Protein AF-A0A949PJ22-F1 (afdb_monomer)

Radius of gyration: 18.46 Å; Cα contacts (8 Å, |Δi|>4): 132; chains: 1; bounding box: 42×56×50 Å

Mean predicted aligned error: 12.87 Å

Structure (mmCIF, N/CA/C/O backbone):
data_AF-A0A949PJ22-F1
#
_entry.id   AF-A0A949PJ22-F1
#
loop_
_atom_site.group_PDB
_atom_site.id
_atom_site.type_symbol
_atom_site.label_atom_id
_atom_site.label_alt_id
_atom_site.label_comp_id
_atom_site.label_asym_id
_atom_site.label_entity_id
_atom_site.label_seq_id
_atom_site.pdbx_PDB_ins_code
_atom_site.Cartn_x
_atom_site.Cartn_y
_atom_site.Cartn_z
_atom_site.occupancy
_atom_site.B_iso_or_equiv
_atom_site.auth_seq_id
_atom_site.auth_comp_id
_atom_site.auth_asym_id
_atom_site.auth_atom_id
_atom_site.pdbx_PDB_model_num
ATOM 1 N N . MET A 1 1 ? -28.028 32.868 -3.491 1.00 47.12 1 MET A N 1
ATOM 2 C CA . MET A 1 1 ? -28.112 31.425 -3.812 1.00 47.12 1 MET A CA 1
ATOM 3 C C . MET A 1 1 ? -26.719 30.778 -3.737 1.00 47.12 1 MET A C 1
ATOM 5 O O . MET A 1 1 ? -26.187 30.404 -4.765 1.00 47.12 1 MET A O 1
ATOM 9 N N . HIS A 1 2 ? -26.124 30.650 -2.538 1.00 42.81 2 HIS A N 1
ATOM 10 C CA . HIS A 1 2 ? -24.855 29.911 -2.297 1.00 42.81 2 HIS A CA 1
ATOM 11 C C . HIS A 1 2 ? -24.839 29.144 -0.954 1.00 42.81 2 HIS A C 1
ATOM 13 O O . HIS A 1 2 ? -23.894 28.428 -0.650 1.00 42.81 2 HIS A O 1
ATOM 19 N N . ILE A 1 3 ? -25.900 29.258 -0.147 1.00 39.06 3 ILE A N 1
ATOM 20 C CA . ILE A 1 3 ? -25.957 28.707 1.220 1.00 39.06 3 ILE A CA 1
ATOM 21 C C . ILE A 1 3 ? -26.360 27.217 1.212 1.00 39.06 3 ILE A C 1
ATOM 23 O O . ILE A 1 3 ? -26.015 26.468 2.119 1.00 39.06 3 ILE A O 1
ATOM 27 N N . LEU A 1 4 ? -27.004 26.746 0.138 1.00 39.84 4 LEU A N 1
ATOM 28 C CA . LEU A 1 4 ? -27.421 25.345 -0.007 1.00 39.84 4 LEU A CA 1
ATOM 29 C C . LEU A 1 4 ? -26.261 24.392 -0.363 1.00 39.84 4 LEU A C 1
ATOM 31 O O . LEU A 1 4 ? -26.348 23.205 -0.068 1.00 39.84 4 LEU A O 1
ATOM 35 N N . LEU A 1 5 ? -25.153 24.901 -0.920 1.00 45.50 5 LEU A N 1
ATOM 36 C CA . LEU A 1 5 ? -23.959 24.103 -1.255 1.00 45.50 5 LEU A CA 1
ATOM 37 C C . LEU A 1 5 ? -22.977 23.953 -0.078 1.00 45.50 5 LEU A C 1
ATOM 39 O O . LEU A 1 5 ? -22.248 22.968 -0.022 1.00 45.50 5 LEU A O 1
ATOM 43 N N . GLY A 1 6 ? -23.003 24.873 0.895 1.00 34.03 6 GLY A N 1
ATOM 44 C CA . GLY A 1 6 ? -22.245 24.739 2.147 1.00 34.03 6 GLY A CA 1
ATOM 45 C C . GLY A 1 6 ? -22.917 23.821 3.175 1.00 34.03 6 GLY A C 1
ATOM 46 O O . GLY A 1 6 ? -22.245 23.172 3.971 1.00 34.03 6 GLY A O 1
ATOM 47 N N . LEU A 1 7 ? -24.250 23.711 3.137 1.00 36.91 7 LEU A N 1
ATOM 48 C CA . LEU A 1 7 ? -24.999 22.864 4.071 1.00 36.91 7 LEU A CA 1
ATOM 49 C C . LEU A 1 7 ? -24.903 21.369 3.711 1.00 36.91 7 LEU A C 1
ATOM 51 O O . LEU A 1 7 ? -24.882 20.516 4.597 1.00 36.91 7 LEU A O 1
ATOM 55 N N . LEU A 1 8 ? -24.775 21.048 2.419 1.00 41.81 8 LEU A N 1
ATOM 56 C CA . LEU A 1 8 ? -24.617 19.675 1.924 1.00 41.81 8 LEU A CA 1
ATOM 57 C C . LEU A 1 8 ? -23.214 19.097 2.191 1.00 41.81 8 LEU A C 1
ATOM 59 O O . LEU A 1 8 ? -23.093 17.904 2.465 1.00 41.81 8 LEU A O 1
ATOM 63 N N . SER A 1 9 ? -22.165 19.927 2.197 1.00 43.19 9 SER A N 1
ATOM 64 C CA . SER A 1 9 ? -20.808 19.497 2.566 1.00 43.19 9 SER A CA 1
ATOM 65 C C . SER A 1 9 ? -20.631 19.358 4.082 1.00 43.19 9 SER A C 1
ATOM 67 O O . SER A 1 9 ? -19.997 18.406 4.539 1.00 43.19 9 SER A O 1
ATOM 69 N N . ALA A 1 10 ? -21.275 20.220 4.878 1.00 46.34 10 ALA A N 1
ATOM 70 C CA . ALA A 1 10 ? -21.331 20.062 6.330 1.00 46.34 10 ALA A CA 1
ATOM 71 C C . ALA A 1 10 ? -22.067 18.772 6.734 1.00 46.34 10 ALA A C 1
ATOM 73 O O . ALA A 1 10 ? -21.597 18.047 7.609 1.00 46.34 10 ALA A O 1
ATOM 74 N N . ALA A 1 11 ? -23.168 18.429 6.056 1.00 47.72 11 ALA A N 1
ATOM 75 C CA . ALA A 1 11 ? -23.913 17.198 6.321 1.00 47.72 11 ALA A CA 1
ATOM 76 C C . ALA A 1 11 ? -23.087 15.929 6.041 1.00 47.72 11 ALA A C 1
ATOM 78 O O . ALA A 1 11 ? -23.164 14.977 6.814 1.00 47.72 11 ALA A O 1
ATOM 79 N N . ALA A 1 12 ? -22.256 15.918 4.993 1.00 50.81 12 ALA A N 1
ATOM 80 C CA . ALA A 1 12 ? -21.369 14.793 4.685 1.00 50.81 12 ALA A CA 1
ATOM 81 C C . ALA A 1 12 ? -20.243 14.624 5.724 1.00 50.81 12 ALA A C 1
ATOM 83 O O . ALA A 1 12 ? -19.964 13.503 6.149 1.00 50.81 12 ALA A O 1
ATOM 84 N N . ILE A 1 13 ? -19.651 15.726 6.196 1.00 50.12 13 ILE A N 1
ATOM 85 C CA . ILE A 1 13 ? -18.626 15.708 7.254 1.00 50.12 13 ILE A CA 1
ATOM 86 C C . ILE A 1 13 ? -19.237 15.249 8.587 1.00 50.12 13 ILE A C 1
ATOM 88 O O . ILE A 1 13 ? -18.680 14.388 9.269 1.00 50.12 13 ILE A O 1
ATOM 92 N N . ILE A 1 14 ? -20.430 15.748 8.924 1.00 54.44 14 ILE A N 1
ATOM 93 C CA . ILE A 1 14 ? -21.179 15.333 10.116 1.00 54.44 14 ILE A CA 1
ATOM 94 C C . ILE A 1 14 ? -21.563 13.848 10.028 1.00 54.44 14 ILE A C 1
ATOM 96 O O . ILE A 1 14 ? -21.458 13.138 11.023 1.00 54.44 14 ILE A O 1
ATOM 100 N N . LEU A 1 15 ? -21.931 13.331 8.850 1.00 55.59 15 LEU A N 1
ATOM 101 C CA . LEU A 1 15 ? -22.265 11.914 8.664 1.00 55.59 15 LEU A CA 1
ATOM 102 C C . LEU A 1 15 ? -21.049 10.992 8.874 1.00 55.59 15 LEU A C 1
ATOM 104 O O . LEU A 1 15 ? -21.189 9.920 9.466 1.00 55.59 15 LEU A O 1
ATOM 108 N N . VAL A 1 16 ? -19.856 11.409 8.433 1.00 59.16 16 VAL A N 1
ATOM 109 C CA . VAL A 1 16 ? -18.595 10.686 8.683 1.00 59.16 16 VAL A CA 1
ATOM 110 C C . VAL A 1 16 ? -18.260 10.691 10.177 1.00 59.16 16 VAL A C 1
ATOM 112 O O . VAL A 1 16 ? -17.973 9.634 10.739 1.00 59.16 16 VAL A O 1
ATOM 115 N N . ILE A 1 17 ? -18.390 11.838 10.851 1.00 57.34 17 ILE A N 1
ATOM 116 C CA . ILE A 1 17 ? -18.147 11.968 12.298 1.00 57.34 17 ILE A CA 1
ATOM 117 C C . ILE A 1 17 ? -19.157 11.138 13.113 1.00 57.34 17 ILE A C 1
ATOM 119 O O . ILE A 1 17 ? -18.775 10.454 14.060 1.00 57.34 17 ILE A O 1
ATOM 123 N N . VAL A 1 18 ? -20.433 11.107 12.717 1.00 56.34 18 VAL A N 1
ATOM 124 C CA . VAL A 1 18 ? -21.476 10.299 13.376 1.00 56.34 18 VAL A CA 1
ATOM 125 C C . VAL A 1 18 ? -21.244 8.797 13.175 1.00 56.34 18 VAL A C 1
ATOM 127 O O . VAL A 1 18 ? -21.477 8.020 14.101 1.00 56.34 18 VAL A O 1
ATOM 130 N N . ARG A 1 19 ? -20.742 8.364 12.008 1.00 56.72 19 ARG A N 1
ATOM 131 C CA . ARG A 1 19 ? -20.366 6.955 11.780 1.00 56.72 19 ARG A CA 1
ATOM 132 C C . ARG A 1 19 ? -19.156 6.529 12.612 1.00 56.72 19 ARG A C 1
ATOM 134 O O . ARG A 1 19 ? -19.173 5.426 13.149 1.00 56.72 19 ARG A O 1
ATOM 141 N N . ARG A 1 20 ? -18.180 7.419 12.813 1.00 52.47 20 ARG A N 1
ATOM 142 C CA . ARG A 1 20 ? -17.064 7.208 13.753 1.00 52.47 20 ARG A CA 1
ATOM 143 C C . ARG A 1 20 ? -17.541 7.126 15.203 1.00 52.47 20 ARG A C 1
ATOM 145 O O . ARG A 1 20 ? -17.151 6.219 15.928 1.00 52.47 20 ARG A O 1
ATOM 152 N N . LEU A 1 21 ? -18.439 8.023 15.613 1.00 45.72 21 LEU A N 1
ATOM 153 C CA . LEU A 1 21 ? -19.009 8.039 16.964 1.00 45.72 21 LEU A CA 1
ATOM 154 C C . LEU A 1 21 ? -19.865 6.803 17.258 1.00 45.72 21 LEU A C 1
ATOM 156 O O . LEU A 1 21 ? -19.8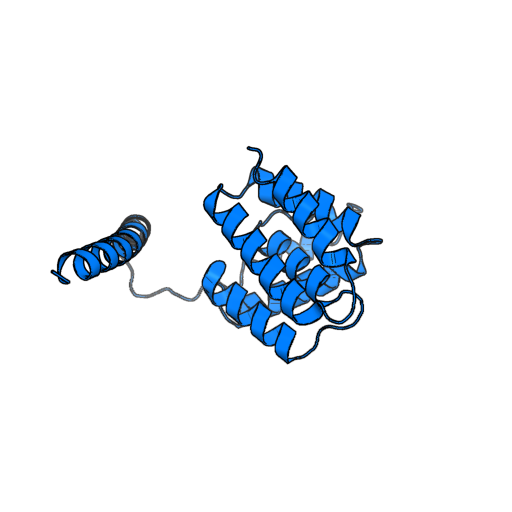18 6.303 18.376 1.00 45.72 21 LEU A O 1
ATOM 160 N N . LYS A 1 22 ? -20.601 6.257 16.281 1.00 47.41 22 LYS A N 1
ATOM 161 C CA . LYS A 1 22 ? -21.371 5.010 16.460 1.00 47.41 22 LYS A CA 1
ATOM 162 C C . LYS A 1 22 ? -20.503 3.753 16.602 1.00 47.41 22 LYS A C 1
ATOM 164 O O . LYS A 1 22 ? -20.956 2.801 17.218 1.00 47.41 22 LYS A O 1
ATOM 169 N N . GLN A 1 23 ? -19.271 3.757 16.088 1.00 46.44 23 GLN A N 1
ATOM 170 C CA . GLN A 1 23 ? -18.290 2.689 16.335 1.00 46.44 23 GLN A CA 1
ATOM 171 C C . GLN A 1 23 ? -17.518 2.901 17.650 1.00 46.44 23 GLN A C 1
ATOM 173 O O . GLN A 1 23 ? -17.135 1.938 18.301 1.00 46.44 23 GLN A O 1
ATOM 178 N N . ALA A 1 24 ? -17.338 4.155 18.080 1.00 40.28 24 ALA A N 1
ATOM 179 C CA . ALA A 1 24 ? -16.684 4.502 19.343 1.00 40.28 24 ALA A CA 1
ATOM 180 C C . ALA A 1 24 ? -17.617 4.471 20.573 1.00 40.28 24 ALA A C 1
ATOM 182 O O . ALA A 1 24 ? -17.138 4.481 21.703 1.00 40.28 24 ALA A O 1
ATOM 183 N N . THR A 1 25 ? -18.942 4.435 20.394 1.00 41.09 25 THR A N 1
ATOM 184 C CA . THR A 1 25 ? -19.907 4.457 21.513 1.00 41.09 25 THR A CA 1
ATOM 185 C C . THR A 1 25 ? -20.111 3.100 22.186 1.00 41.09 25 THR A C 1
ATOM 187 O O . THR A 1 25 ? -20.506 3.091 23.349 1.00 41.09 25 THR A O 1
ATOM 190 N N . ASP A 1 26 ? -19.704 1.992 21.557 1.00 49.50 26 ASP A N 1
ATOM 191 C CA . ASP A 1 26 ? -19.486 0.709 22.255 1.00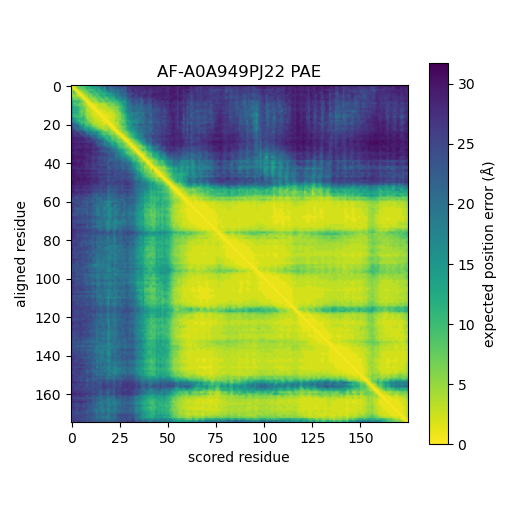 49.50 26 ASP A CA 1
ATOM 192 C C . ASP A 1 26 ? -18.150 0.677 23.033 1.00 49.50 26 ASP A C 1
ATOM 194 O O . ASP A 1 26 ? -17.897 -0.240 23.811 1.00 49.50 26 ASP A O 1
ATOM 198 N N . VAL A 1 27 ? -17.314 1.715 22.896 1.00 46.25 27 VAL A N 1
ATOM 199 C CA . VAL A 1 27 ? -16.024 1.888 23.598 1.00 46.25 27 VAL A CA 1
ATOM 200 C C . VAL A 1 27 ? -16.010 3.201 24.400 1.00 46.25 27 VAL A C 1
ATOM 202 O O . VAL A 1 27 ? -14.973 3.795 24.685 1.00 46.25 27 VAL A O 1
ATOM 205 N N . ALA A 1 28 ? -17.176 3.689 24.823 1.00 43.38 28 ALA A N 1
ATOM 206 C CA . ALA A 1 28 ? -17.262 4.832 25.724 1.00 43.38 28 ALA A CA 1
ATOM 207 C C . ALA A 1 28 ? -17.284 4.365 27.188 1.00 43.38 28 ALA A C 1
ATOM 209 O O . ALA A 1 28 ? -18.338 4.363 27.817 1.00 43.38 28 ALA A O 1
ATOM 210 N N . ARG A 1 29 ? -16.117 3.975 27.727 1.00 40.88 29 ARG A N 1
ATOM 211 C CA . ARG A 1 29 ? -15.762 4.030 29.166 1.00 40.88 29 ARG A CA 1
ATOM 212 C C . ARG A 1 29 ? -14.292 3.636 29.357 1.00 40.88 29 ARG A C 1
ATOM 214 O O . ARG A 1 29 ? -13.984 2.494 29.667 1.00 40.88 29 ARG A O 1
ATOM 221 N N . GLY A 1 30 ? -13.376 4.586 29.184 1.00 39.31 30 GLY A N 1
ATOM 222 C CA . GLY A 1 30 ? -11.974 4.348 29.540 1.00 39.31 30 GLY A CA 1
ATOM 223 C C . GLY A 1 30 ? -10.977 5.245 28.825 1.00 39.31 30 GLY A C 1
ATOM 224 O O . GLY A 1 30 ? -10.178 4.772 28.025 1.00 39.31 30 GLY A O 1
ATOM 225 N N . ALA A 1 31 ? -10.980 6.540 29.140 1.00 44.47 31 ALA A N 1
ATOM 226 C CA . ALA A 1 31 ? -9.766 7.332 28.995 1.00 44.47 31 ALA A CA 1
ATOM 227 C C . ALA A 1 31 ? -8.699 6.704 29.914 1.00 44.47 31 ALA A C 1
ATOM 229 O O . ALA A 1 31 ? -8.828 6.784 31.134 1.00 44.47 31 ALA A O 1
ATOM 230 N N . GLY A 1 32 ? -7.709 6.012 29.342 1.00 36.25 32 GLY A N 1
ATOM 231 C CA . GLY A 1 32 ? -6.625 5.409 30.125 1.00 36.25 32 GLY A CA 1
ATOM 232 C C . GLY A 1 32 ? -5.734 4.387 29.416 1.00 36.25 32 GLY A C 1
ATOM 233 O O . GLY A 1 32 ? -4.597 4.220 29.839 1.00 36.25 32 GLY A O 1
ATOM 234 N N . GLU A 1 33 ? -6.172 3.735 28.332 1.00 45.62 33 GLU A N 1
ATOM 235 C CA . GLU A 1 33 ? -5.388 2.637 27.731 1.00 45.62 33 GLU A CA 1
ATOM 236 C C . GLU A 1 33 ? -5.297 2.691 26.195 1.00 45.62 33 GLU A C 1
ATOM 238 O O . GLU A 1 33 ? -5.533 1.705 25.508 1.00 45.62 33 GLU A O 1
ATOM 243 N N . ILE A 1 34 ? -4.884 3.825 25.622 1.00 44.16 34 ILE A N 1
ATOM 244 C CA . ILE A 1 34 ? -4.384 3.856 24.233 1.00 44.16 34 ILE A CA 1
ATOM 245 C C . ILE A 1 34 ? -2.878 3.562 24.274 1.00 44.16 34 ILE A C 1
ATOM 247 O O . ILE A 1 34 ? -2.054 4.463 24.162 1.00 44.16 34 ILE A O 1
ATOM 251 N N . ALA A 1 35 ? -2.506 2.308 24.544 1.00 44.84 35 ALA A N 1
ATOM 252 C CA . ALA A 1 35 ? -1.095 1.894 24.545 1.00 44.84 35 ALA A CA 1
ATOM 253 C C . ALA A 1 35 ? -0.833 0.421 24.172 1.00 44.84 35 ALA A C 1
ATOM 255 O O . ALA A 1 35 ? 0.329 0.025 24.127 1.00 44.84 35 ALA A O 1
ATOM 256 N N . ARG A 1 36 ? -1.849 -0.415 23.892 1.00 42.38 36 ARG A N 1
ATOM 257 C CA . ARG A 1 36 ? -1.619 -1.855 23.616 1.00 42.38 36 ARG A CA 1
ATOM 258 C C . ARG A 1 36 ? -1.873 -2.324 22.181 1.00 42.38 36 ARG A C 1
ATOM 260 O O . ARG A 1 36 ? -1.323 -3.356 21.810 1.00 42.38 36 ARG A O 1
ATOM 267 N N . ASP A 1 37 ? -2.566 -1.558 21.344 1.00 47.84 37 ASP A N 1
ATOM 268 C CA . ASP A 1 37 ? -3.034 -2.086 20.048 1.00 47.84 37 ASP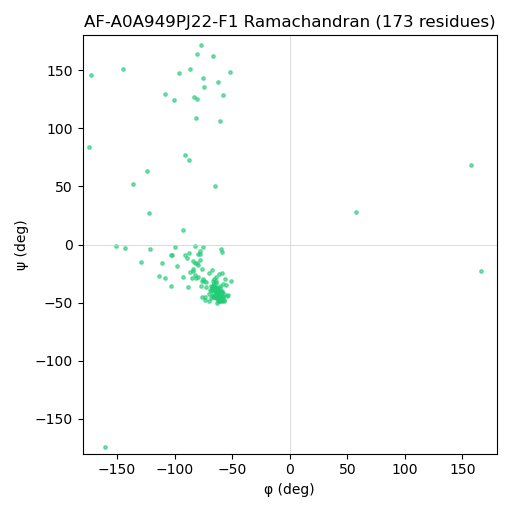 A CA 1
ATOM 269 C C . ASP A 1 37 ? -2.056 -1.965 18.866 1.00 47.84 37 ASP A C 1
ATOM 271 O O . ASP A 1 37 ? -2.293 -2.558 17.818 1.00 47.84 37 ASP A O 1
ATOM 275 N N . ALA A 1 38 ? -0.918 -1.276 19.008 1.00 47.75 38 ALA A N 1
ATOM 276 C CA . ALA A 1 38 ? 0.021 -1.101 17.890 1.00 47.75 38 ALA A CA 1
ATOM 277 C C . ALA A 1 38 ? 1.140 -2.160 17.823 1.00 47.75 38 ALA A C 1
ATOM 279 O O . ALA A 1 38 ? 1.622 -2.474 16.741 1.00 47.75 38 ALA A O 1
ATOM 280 N N . HIS A 1 39 ? 1.553 -2.750 18.950 1.00 42.31 39 HIS A N 1
ATOM 281 C CA . HIS A 1 39 ? 2.749 -3.610 18.996 1.00 42.31 39 HIS A CA 1
ATOM 282 C C . HIS A 1 39 ? 2.450 -5.108 18.741 1.00 42.31 39 HIS A C 1
ATOM 284 O O . HIS A 1 39 ? 3.367 -5.926 18.613 1.00 42.31 39 HIS A O 1
ATOM 290 N N . GLY A 1 40 ? 1.168 -5.490 18.691 1.00 44.97 40 GLY A N 1
ATOM 291 C CA . GLY A 1 40 ? 0.713 -6.884 18.598 1.00 44.97 40 GLY A CA 1
ATOM 292 C C . GLY A 1 40 ? 0.359 -7.380 17.193 1.00 44.97 40 GLY A C 1
ATOM 293 O O . GLY A 1 40 ? 0.342 -8.592 16.988 1.00 44.97 40 GLY A O 1
ATOM 294 N N . PHE A 1 41 ? 0.116 -6.486 16.227 1.00 48.94 41 PHE A N 1
ATOM 295 C CA . PHE A 1 41 ? -0.440 -6.862 14.919 1.00 48.94 41 PHE A CA 1
ATOM 296 C C . PHE A 1 41 ? 0.496 -7.784 14.109 1.00 48.94 41 PHE A C 1
ATOM 298 O O . PHE A 1 41 ? 0.050 -8.766 13.526 1.00 48.94 41 PHE A O 1
ATOM 305 N N . PHE A 1 42 ? 1.815 -7.561 14.172 1.00 49.69 42 PHE A N 1
ATOM 306 C CA . PHE A 1 42 ? 2.791 -8.312 13.366 1.00 49.69 42 PHE A CA 1
ATOM 307 C C . PHE A 1 42 ? 3.559 -9.416 14.107 1.00 49.69 42 PHE A C 1
ATOM 309 O O . PHE A 1 42 ? 4.241 -10.224 13.470 1.00 49.69 42 PHE A O 1
ATOM 316 N N . ARG A 1 43 ? 3.456 -9.530 15.442 1.00 48.31 43 ARG A N 1
ATOM 317 C CA . ARG A 1 43 ? 4.216 -10.562 16.184 1.00 48.31 43 ARG A CA 1
ATOM 318 C C . ARG A 1 43 ? 3.745 -11.989 15.861 1.00 48.31 43 ARG A C 1
ATOM 320 O O . ARG A 1 43 ? 4.518 -12.930 16.013 1.00 48.31 43 ARG A O 1
ATOM 327 N N . GLY A 1 44 ? 2.515 -12.142 15.361 1.00 48.50 44 GLY A N 1
ATOM 328 C CA . GLY A 1 44 ? 1.988 -13.410 14.846 1.00 48.50 44 GLY A CA 1
ATOM 329 C C . GLY A 1 44 ? 2.531 -13.810 13.465 1.00 48.50 44 GLY A C 1
ATOM 330 O O . GLY A 1 44 ? 2.682 -15.001 13.200 1.00 48.50 44 GLY A O 1
ATOM 331 N N . LEU A 1 45 ? 2.897 -12.851 12.601 1.00 46.50 45 LEU A N 1
ATOM 332 C CA . LEU A 1 45 ? 3.376 -13.141 11.237 1.00 46.50 45 LEU A CA 1
ATOM 333 C C . LEU A 1 45 ? 4.791 -13.728 11.218 1.00 46.50 45 LEU A C 1
ATOM 335 O O . LEU A 1 45 ? 5.094 -14.601 10.405 1.00 46.50 45 LEU A O 1
ATOM 339 N N . ALA A 1 46 ? 5.643 -13.329 12.165 1.00 46.88 46 ALA A N 1
ATOM 340 C CA . ALA A 1 46 ? 6.959 -13.934 12.351 1.00 46.88 46 ALA A CA 1
ATOM 341 C C . ALA A 1 46 ? 6.891 -15.450 12.639 1.00 46.88 46 ALA A C 1
ATOM 343 O O . ALA A 1 46 ? 7.850 -16.158 12.339 1.00 46.88 46 ALA A O 1
ATOM 344 N N . TRP A 1 47 ? 5.770 -15.956 13.174 1.00 41.16 47 TRP A N 1
ATOM 345 C CA . TRP A 1 47 ? 5.546 -17.384 13.429 1.00 41.16 47 TRP A CA 1
ATOM 346 C C . TRP A 1 47 ? 5.033 -18.162 12.206 1.00 41.16 47 TRP A C 1
ATOM 348 O O . TRP A 1 47 ? 5.275 -19.363 12.119 1.00 41.16 47 TRP A O 1
ATOM 358 N N . LYS A 1 48 ? 4.403 -17.503 11.220 1.00 47.34 48 LYS A N 1
ATOM 359 C CA . LYS A 1 48 ? 4.007 -18.135 9.941 1.00 47.34 48 LYS A CA 1
ATOM 360 C C . LYS A 1 48 ? 5.192 -18.365 8.982 1.00 47.34 48 LYS A C 1
ATOM 362 O O . LYS A 1 48 ? 5.018 -18.998 7.948 1.00 47.34 48 LYS A O 1
ATOM 367 N N . ARG A 1 49 ? 6.415 -17.956 9.359 1.00 48.38 49 ARG A N 1
ATOM 368 C CA . ARG A 1 49 ? 7.684 -18.151 8.619 1.00 48.38 49 ARG A CA 1
ATOM 369 C C . ARG A 1 49 ? 8.069 -19.614 8.320 1.00 48.38 49 ARG A C 1
ATOM 371 O O . ARG A 1 49 ? 9.077 -19.828 7.656 1.00 48.38 49 ARG A O 1
ATOM 378 N N . GLN A 1 50 ? 7.343 -20.613 8.832 1.00 44.62 50 GLN A N 1
ATOM 379 C CA . GLN A 1 50 ? 7.875 -21.974 8.994 1.00 44.62 50 GLN A CA 1
ATOM 380 C C . GLN A 1 50 ? 7.123 -23.096 8.261 1.00 44.62 50 GLN A C 1
ATOM 382 O O . GLN A 1 50 ? 7.588 -24.232 8.268 1.00 44.62 50 GLN A O 1
ATOM 387 N N . ALA A 1 51 ? 6.007 -22.810 7.591 1.00 45.06 51 ALA A N 1
ATOM 388 C CA . ALA A 1 51 ? 5.322 -23.788 6.745 1.00 45.06 51 ALA A CA 1
ATOM 389 C C . ALA A 1 51 ? 5.535 -23.388 5.283 1.00 45.06 51 ALA A C 1
ATOM 391 O O . ALA A 1 51 ? 5.314 -22.229 4.964 1.00 45.06 51 ALA A O 1
ATOM 392 N N . GLY A 1 52 ? 5.977 -24.308 4.416 1.00 48.34 52 GLY A N 1
ATOM 393 C CA . GLY A 1 52 ? 6.311 -24.083 2.997 1.00 48.34 52 GLY A CA 1
ATOM 394 C C . GLY A 1 52 ? 5.133 -23.687 2.095 1.00 48.34 52 GLY A C 1
ATOM 395 O O . GLY A 1 52 ? 4.908 -24.307 1.060 1.00 48.34 52 GLY A O 1
ATOM 396 N N . GLN A 1 53 ? 4.365 -22.687 2.512 1.00 54.94 53 GLN A N 1
ATOM 397 C CA . GLN A 1 53 ? 3.289 -22.042 1.779 1.00 54.94 53 GLN A CA 1
ATOM 398 C C . GLN A 1 53 ? 3.882 -20.922 0.921 1.00 54.94 53 GLN A C 1
ATOM 400 O O . GLN A 1 53 ? 4.925 -20.353 1.257 1.00 54.94 53 GLN A O 1
ATOM 405 N N . ASN A 1 54 ? 3.241 -20.620 -0.207 1.00 63.88 54 ASN A N 1
ATOM 406 C CA . ASN A 1 54 ? 3.641 -19.500 -1.046 1.00 63.88 54 ASN A CA 1
ATOM 407 C C . ASN A 1 54 ? 3.593 -18.222 -0.193 1.00 63.88 54 ASN A C 1
ATOM 409 O O . ASN A 1 54 ? 2.588 -17.957 0.459 1.00 63.88 54 ASN A O 1
ATOM 413 N N . ILE A 1 55 ? 4.677 -17.442 -0.181 1.00 61.06 55 ILE A N 1
ATOM 414 C CA . ILE A 1 55 ? 4.803 -16.195 0.597 1.00 61.06 55 ILE A CA 1
ATOM 415 C C . ILE A 1 55 ? 3.615 -15.261 0.354 1.00 61.06 55 ILE A C 1
ATOM 417 O O . ILE A 1 55 ? 3.188 -14.517 1.227 1.00 61.06 55 ILE A O 1
ATOM 421 N N . LEU A 1 56 ? 3.062 -15.313 -0.846 1.00 63.28 56 LEU A N 1
ATOM 422 C CA . LEU A 1 56 ? 1.961 -14.462 -1.220 1.00 63.28 56 LEU A CA 1
ATOM 423 C C . LEU A 1 56 ? 0.585 -14.988 -0.742 1.00 63.28 56 LEU A C 1
ATOM 425 O O . LEU A 1 56 ? -0.362 -14.207 -0.662 1.00 63.28 56 LEU A O 1
ATOM 429 N N . ASP A 1 57 ? 0.486 -16.266 -0.352 1.00 66.19 57 ASP A N 1
ATOM 430 C CA . ASP A 1 57 ? -0.706 -16.865 0.275 1.00 66.19 57 ASP A CA 1
ATOM 431 C C . ASP A 1 57 ? -0.830 -16.486 1.760 1.00 66.19 57 ASP A C 1
ATOM 433 O O . ASP A 1 57 ? -1.880 -16.692 2.367 1.00 66.19 57 ASP A O 1
ATOM 437 N N . THR A 1 58 ? 0.221 -15.923 2.370 1.00 70.25 58 THR A N 1
ATOM 438 C CA . THR A 1 58 ? 0.181 -15.513 3.782 1.00 70.25 58 THR A CA 1
ATOM 439 C C . THR A 1 58 ? -0.518 -14.173 4.002 1.00 70.25 58 THR A C 1
ATOM 441 O O . THR A 1 58 ? -0.735 -13.794 5.152 1.00 70.25 58 THR A O 1
ATOM 444 N N . VAL A 1 59 ? -0.849 -13.449 2.926 1.00 74.56 59 VAL A N 1
ATOM 445 C CA . VAL A 1 59 ? -1.492 -12.133 2.990 1.00 74.56 59 VAL A CA 1
ATOM 446 C C . VAL A 1 59 ? -2.997 -12.302 3.194 1.00 74.56 59 VAL A C 1
ATOM 448 O O . VAL A 1 59 ? -3.722 -12.711 2.290 1.00 74.56 59 VAL A O 1
ATOM 451 N N . GLU A 1 60 ? -3.470 -11.959 4.390 1.00 72.31 60 GLU A N 1
ATOM 452 C CA . GLU A 1 60 ? -4.888 -12.051 4.770 1.00 72.31 60 GLU A CA 1
ATOM 453 C C . GLU A 1 60 ? -5.522 -10.668 5.011 1.00 72.31 60 GLU A C 1
ATOM 455 O O . GLU A 1 60 ? -6.727 -10.507 4.809 1.00 72.31 60 GLU A O 1
ATOM 460 N N . ASP A 1 61 ? -4.727 -9.659 5.396 1.00 78.00 61 ASP A N 1
ATOM 461 C CA . ASP A 1 61 ? -5.208 -8.291 5.631 1.00 78.00 61 ASP A CA 1
ATOM 462 C C . ASP A 1 61 ? -5.284 -7.500 4.302 1.00 78.00 61 ASP A C 1
ATOM 464 O O . ASP A 1 61 ? -4.282 -7.400 3.581 1.00 78.00 61 ASP A O 1
ATOM 468 N N . PRO A 1 62 ? -6.434 -6.877 3.964 1.00 82.56 62 PRO A N 1
ATOM 469 C CA . PRO A 1 62 ? -6.544 -5.998 2.800 1.00 82.56 62 PRO A CA 1
ATOM 470 C C . PRO A 1 62 ? -5.545 -4.837 2.777 1.00 82.56 62 PRO A C 1
ATOM 472 O O . PRO A 1 62 ? -5.167 -4.399 1.693 1.00 82.56 62 PRO A O 1
ATOM 475 N N . ARG A 1 63 ? -5.102 -4.329 3.932 1.00 83.12 63 ARG A N 1
ATOM 476 C CA . ARG A 1 63 ? -4.118 -3.240 4.029 1.00 83.12 63 ARG A CA 1
ATOM 477 C C . ARG A 1 63 ? -2.737 -3.691 3.571 1.00 83.12 63 ARG A C 1
ATOM 479 O O . ARG A 1 63 ? -2.065 -2.943 2.869 1.00 83.12 63 ARG A O 1
ATOM 486 N N . GLU A 1 64 ? -2.341 -4.918 3.900 1.00 84.38 64 GLU A N 1
ATOM 487 C CA . GLU A 1 64 ? -1.091 -5.517 3.418 1.00 84.38 64 GLU A CA 1
ATOM 488 C C . GLU A 1 64 ? -1.148 -5.771 1.910 1.00 84.38 64 GLU A C 1
ATOM 490 O O . GLU A 1 64 ? -0.215 -5.426 1.184 1.00 84.38 64 GLU A O 1
ATOM 495 N N . ALA A 1 65 ? -2.272 -6.308 1.425 1.00 86.62 65 ALA A N 1
ATOM 496 C CA . ALA A 1 65 ? -2.491 -6.513 -0.001 1.00 86.62 65 ALA A CA 1
ATOM 497 C C . ALA A 1 65 ? -2.450 -5.183 -0.774 1.00 86.62 65 ALA A C 1
ATOM 499 O O . ALA A 1 65 ? -1.750 -5.064 -1.778 1.00 86.62 65 ALA A O 1
ATOM 500 N N . ALA A 1 66 ? -3.148 -4.158 -0.285 1.00 88.75 66 ALA A N 1
ATOM 501 C CA . ALA A 1 66 ? -3.145 -2.829 -0.882 1.00 88.75 66 ALA A CA 1
ATOM 502 C C . ALA A 1 66 ? -1.749 -2.185 -0.855 1.00 88.75 66 ALA A C 1
ATOM 504 O O . ALA A 1 66 ? -1.312 -1.629 -1.862 1.00 88.75 66 ALA A O 1
ATOM 505 N N . ALA A 1 67 ? -1.023 -2.309 0.260 1.00 89.25 67 ALA A N 1
ATOM 506 C CA . ALA A 1 67 ? 0.345 -1.821 0.393 1.00 89.25 67 ALA A CA 1
ATOM 507 C C . ALA A 1 67 ? 1.294 -2.466 -0.620 1.00 89.25 67 ALA A C 1
ATOM 509 O O . ALA A 1 67 ? 2.036 -1.767 -1.308 1.00 89.25 67 ALA A O 1
ATOM 510 N N . ALA A 1 68 ? 1.234 -3.789 -0.765 1.00 90.81 68 ALA A N 1
ATOM 511 C CA . ALA A 1 68 ? 2.053 -4.514 -1.725 1.00 90.81 68 ALA A CA 1
ATOM 512 C C . ALA A 1 68 ? 1.740 -4.122 -3.178 1.00 90.81 68 ALA A C 1
ATOM 514 O O . ALA A 1 68 ? 2.667 -3.977 -3.973 1.00 90.81 68 ALA A O 1
ATOM 515 N N . LEU A 1 69 ? 0.467 -3.885 -3.524 1.00 91.38 69 LEU A N 1
ATOM 516 C CA . LEU A 1 69 ? 0.080 -3.390 -4.852 1.00 91.38 69 LEU A CA 1
ATOM 517 C C . LEU A 1 69 ? 0.637 -1.985 -5.130 1.00 91.38 69 LEU A C 1
ATOM 519 O O . LEU A 1 69 ? 1.179 -1.751 -6.209 1.00 91.38 69 LEU A O 1
ATOM 523 N N . LEU A 1 70 ? 0.550 -1.065 -4.162 1.00 90.31 70 LEU A N 1
ATOM 524 C CA . LEU A 1 70 ? 1.105 0.291 -4.291 1.00 90.31 70 LEU A CA 1
ATOM 525 C C . LEU A 1 70 ? 2.623 0.258 -4.477 1.00 90.31 70 LEU A C 1
ATOM 527 O O . LEU A 1 70 ? 3.154 0.902 -5.381 1.00 90.31 70 LEU A O 1
ATOM 531 N N . VAL A 1 71 ? 3.315 -0.536 -3.657 1.00 91.19 71 VAL A N 1
ATOM 532 C CA . VAL A 1 71 ? 4.768 -0.708 -3.748 1.00 91.19 71 VAL A CA 1
ATOM 533 C C . VAL A 1 71 ? 5.163 -1.328 -5.087 1.00 91.19 71 VAL A C 1
ATOM 535 O O . VAL A 1 71 ? 6.125 -0.870 -5.695 1.00 91.19 71 VAL A O 1
ATOM 538 N N . ALA A 1 72 ? 4.417 -2.316 -5.588 1.00 90.56 72 ALA A N 1
ATOM 539 C CA . ALA A 1 72 ? 4.693 -2.938 -6.882 1.00 90.56 72 ALA A CA 1
ATOM 540 C C . ALA A 1 72 ? 4.630 -1.928 -8.036 1.00 90.56 72 ALA A C 1
ATOM 542 O O . ALA A 1 72 ? 5.475 -1.954 -8.928 1.00 90.56 72 ALA A O 1
ATOM 543 N N . ILE A 1 73 ? 3.648 -1.023 -8.004 1.00 88.38 73 ILE A N 1
ATOM 544 C CA . ILE A 1 73 ? 3.497 0.039 -9.004 1.00 88.38 73 ILE A CA 1
ATOM 545 C C . ILE A 1 73 ? 4.630 1.058 -8.889 1.00 88.38 73 ILE A C 1
ATOM 547 O O . ILE A 1 73 ? 5.248 1.399 -9.896 1.00 88.38 73 ILE A O 1
ATOM 551 N N . ALA A 1 74 ? 4.949 1.501 -7.674 1.00 86.75 74 ALA A N 1
ATOM 552 C CA . ALA A 1 74 ? 6.020 2.466 -7.441 1.00 86.75 74 ALA A CA 1
ATOM 553 C C . ALA A 1 74 ? 7.415 1.916 -7.782 1.00 86.75 74 ALA A C 1
ATOM 555 O O . ALA A 1 74 ? 8.293 2.661 -8.207 1.00 86.75 74 ALA A O 1
ATOM 556 N N . GLN A 1 75 ? 7.618 0.603 -7.643 1.00 87.00 75 GLN A N 1
ATOM 557 C CA . GLN A 1 75 ? 8.855 -0.079 -8.022 1.00 87.00 75 GLN A CA 1
ATOM 558 C C . GLN A 1 75 ? 8.947 -0.431 -9.514 1.00 87.00 75 GLN A C 1
ATOM 560 O O . GLN A 1 75 ? 9.941 -1.011 -9.949 1.00 87.00 75 GLN A O 1
ATOM 565 N N . TYR A 1 76 ? 7.938 -0.140 -10.332 1.00 84.4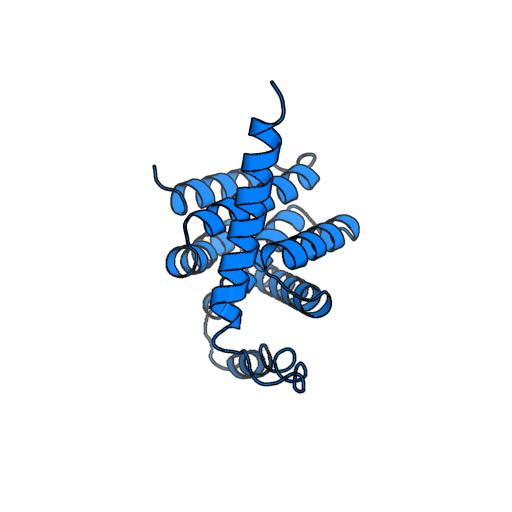4 76 TYR A N 1
ATOM 566 C CA . TYR A 1 76 ? 7.986 -0.493 -11.747 1.00 84.44 76 TYR A CA 1
ATOM 567 C C . TYR A 1 76 ? 8.365 0.731 -12.590 1.00 84.44 76 TYR A C 1
ATOM 569 O O . TYR A 1 76 ? 7.664 1.730 -12.508 1.00 84.44 76 TYR A O 1
ATOM 577 N N . PRO A 1 77 ? 9.416 0.719 -13.436 1.00 76.75 77 PRO A N 1
ATOM 578 C CA . PRO A 1 77 ? 10.290 -0.411 -13.776 1.00 76.75 77 PRO A CA 1
ATOM 579 C C . PRO A 1 77 ? 11.565 -0.523 -12.910 1.00 76.75 77 PRO A C 1
ATOM 581 O O . PRO A 1 77 ? 12.487 -1.243 -13.280 1.00 76.75 77 PRO A O 1
ATOM 584 N N . GLY A 1 78 ? 11.681 0.206 -11.798 1.00 82.88 78 GLY A N 1
ATOM 585 C CA . GLY A 1 78 ? 12.910 0.243 -10.998 1.00 82.88 78 GLY A CA 1
ATOM 586 C C . GLY A 1 78 ? 12.680 0.729 -9.570 1.00 82.88 78 GLY A C 1
ATOM 587 O O . GLY A 1 78 ? 11.552 0.976 -9.176 1.00 82.88 78 GLY A O 1
ATOM 588 N N . ALA A 1 79 ? 13.743 0.914 -8.790 1.00 84.69 79 ALA A N 1
ATOM 589 C CA . ALA A 1 79 ? 13.615 1.262 -7.374 1.00 84.69 79 ALA A CA 1
ATOM 590 C C . ALA A 1 79 ? 12.694 2.473 -7.108 1.00 84.69 79 ALA A C 1
ATOM 592 O O . ALA A 1 79 ? 12.587 3.403 -7.916 1.00 84.69 79 ALA A O 1
ATOM 593 N N . MET A 1 80 ? 12.041 2.421 -5.948 1.00 86.12 80 MET A N 1
ATOM 594 C CA . MET A 1 80 ? 11.202 3.493 -5.429 1.00 86.12 80 MET A CA 1
ATOM 595 C C . MET A 1 80 ? 12.082 4.630 -4.904 1.00 86.12 80 MET A C 1
ATOM 597 O O . MET A 1 80 ? 13.072 4.393 -4.211 1.00 86.12 80 MET A O 1
ATOM 601 N N . THR A 1 81 ? 11.717 5.858 -5.241 1.00 84.56 81 THR A N 1
ATOM 602 C CA . THR A 1 81 ? 12.339 7.088 -4.751 1.00 84.56 81 THR A CA 1
ATOM 603 C C . THR A 1 81 ? 11.815 7.457 -3.361 1.00 84.56 81 THR A C 1
ATOM 605 O O . THR A 1 81 ? 10.778 6.966 -2.906 1.00 84.56 81 THR A O 1
ATOM 608 N N . GLU A 1 82 ? 12.518 8.351 -2.669 1.00 82.12 82 GLU A N 1
ATOM 609 C CA . GLU A 1 82 ? 12.093 8.859 -1.358 1.00 82.12 82 GLU A CA 1
ATOM 610 C C . 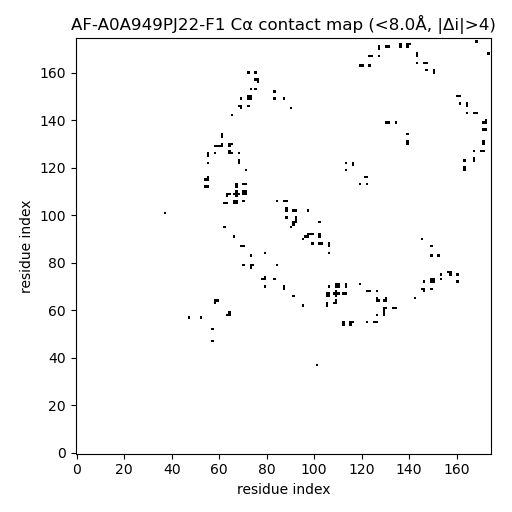GLU A 1 82 ? 10.754 9.611 -1.448 1.00 82.12 82 GLU A C 1
ATOM 612 O O . GLU A 1 82 ? 9.844 9.339 -0.672 1.00 82.12 82 GLU A O 1
ATOM 617 N N . ALA A 1 83 ? 10.569 10.443 -2.480 1.00 77.94 83 ALA A N 1
ATOM 618 C CA . ALA A 1 83 ? 9.309 11.147 -2.724 1.00 77.94 83 ALA A CA 1
ATOM 619 C C . ALA A 1 83 ? 8.119 10.194 -2.968 1.00 77.94 83 ALA A C 1
ATOM 621 O O . ALA A 1 83 ? 7.014 10.435 -2.477 1.00 77.94 83 ALA A O 1
ATOM 622 N N . GLU A 1 84 ? 8.329 9.092 -3.697 1.00 81.06 84 GLU A N 1
ATOM 623 C CA . GLU A 1 84 ? 7.302 8.054 -3.877 1.00 81.06 84 GLU A CA 1
ATOM 624 C C . GLU A 1 84 ? 7.003 7.333 -2.555 1.00 81.06 84 GLU A C 1
ATOM 626 O O . GLU A 1 84 ? 5.841 7.076 -2.243 1.00 81.06 84 GLU A O 1
ATOM 631 N N . THR A 1 85 ? 8.033 7.067 -1.747 1.00 86.06 85 THR A N 1
ATOM 632 C CA . THR A 1 85 ? 7.888 6.463 -0.414 1.00 86.06 85 THR A CA 1
ATOM 633 C C . THR A 1 85 ? 7.033 7.339 0.498 1.00 86.06 85 THR A C 1
ATOM 635 O O . THR A 1 85 ? 6.079 6.848 1.101 1.00 86.06 85 THR A O 1
ATOM 638 N N . ASP A 1 86 ? 7.319 8.640 0.557 1.00 82.69 86 ASP A N 1
ATOM 639 C CA . ASP A 1 86 ? 6.570 9.593 1.377 1.00 82.69 86 ASP A CA 1
ATOM 640 C C . ASP A 1 86 ? 5.124 9.761 0.900 1.00 82.69 86 ASP A C 1
ATOM 642 O O . ASP A 1 86 ? 4.201 9.837 1.715 1.00 82.69 86 ASP A O 1
ATOM 646 N N . THR A 1 87 ? 4.904 9.749 -0.417 1.00 83.38 87 THR A N 1
ATOM 647 C CA . THR A 1 87 ? 3.560 9.798 -1.010 1.00 83.38 87 THR A CA 1
ATOM 648 C C . THR A 1 87 ? 2.741 8.574 -0.607 1.00 83.38 87 THR A C 1
ATOM 650 O O . THR A 1 87 ? 1.613 8.702 -0.129 1.00 83.38 87 THR A O 1
ATOM 653 N N . ILE A 1 88 ? 3.316 7.374 -0.734 1.00 84.88 88 ILE A N 1
ATOM 654 C CA . ILE A 1 88 ? 2.654 6.130 -0.330 1.00 84.88 88 ILE A CA 1
ATOM 655 C C . ILE A 1 88 ? 2.391 6.126 1.177 1.00 84.88 88 ILE A C 1
ATOM 657 O O . ILE A 1 88 ? 1.282 5.788 1.590 1.00 84.88 88 ILE A O 1
ATOM 661 N N . ARG A 1 89 ? 3.358 6.560 1.996 1.00 83.62 89 ARG A N 1
ATOM 662 C CA . ARG A 1 89 ? 3.188 6.690 3.450 1.00 83.62 89 ARG A CA 1
ATOM 663 C C . ARG A 1 89 ? 2.007 7.604 3.782 1.00 83.62 89 ARG A C 1
ATOM 665 O O . ARG A 1 89 ? 1.140 7.216 4.562 1.00 83.62 89 ARG A O 1
ATOM 672 N N . SER A 1 90 ? 1.937 8.783 3.164 1.00 81.56 90 SER A N 1
ATOM 673 C CA . SER A 1 90 ? 0.845 9.741 3.370 1.00 81.56 90 SER A CA 1
ATOM 674 C C . SER A 1 90 ? -0.517 9.147 2.994 1.00 81.56 90 SER A C 1
ATOM 676 O O . SER A 1 90 ? -1.462 9.208 3.784 1.00 81.56 90 SER A O 1
ATOM 678 N N . ASN A 1 91 ? -0.597 8.473 1.844 1.00 78.88 91 ASN A N 1
ATOM 679 C CA . ASN A 1 91 ? -1.819 7.818 1.379 1.00 78.88 91 ASN A CA 1
ATOM 680 C C . ASN A 1 91 ? -2.277 6.695 2.319 1.00 78.88 91 ASN A C 1
ATOM 682 O O . ASN A 1 91 ? -3.472 6.582 2.605 1.00 78.88 91 ASN A O 1
ATOM 686 N N . MET A 1 92 ? -1.344 5.895 2.846 1.00 78.56 92 MET A N 1
ATOM 687 C CA . MET A 1 92 ? -1.643 4.853 3.833 1.00 78.56 92 MET A CA 1
ATOM 688 C C . MET A 1 92 ? -2.167 5.443 5.142 1.00 78.56 92 MET A C 1
ATOM 690 O O . MET A 1 92 ? -3.145 4.942 5.692 1.00 78.56 92 MET A O 1
ATOM 694 N N . MET A 1 93 ? -1.563 6.525 5.630 1.00 79.94 93 MET A N 1
ATOM 695 C CA . MET A 1 93 ? -2.030 7.192 6.847 1.00 79.94 93 MET A CA 1
ATOM 696 C C . MET A 1 93 ? -3.438 7.775 6.666 1.00 79.94 93 MET A C 1
ATOM 698 O O . MET A 1 93 ? -4.286 7.629 7.545 1.00 79.94 93 MET A O 1
ATOM 702 N N . ALA A 1 94 ? -3.712 8.389 5.512 1.00 76.12 94 ALA A N 1
ATOM 703 C CA . ALA A 1 94 ? -5.004 9.002 5.216 1.00 76.12 94 ALA A CA 1
ATOM 704 C C . ALA A 1 94 ? -6.124 7.975 4.960 1.00 76.12 94 ALA A C 1
ATOM 706 O O . ALA A 1 94 ? -7.267 8.203 5.357 1.00 76.12 94 ALA A O 1
ATOM 707 N N . THR A 1 95 ? -5.804 6.853 4.308 1.00 73.62 95 THR A N 1
ATOM 708 C CA . THR A 1 95 ? -6.809 5.905 3.789 1.00 73.62 95 THR A CA 1
ATOM 709 C C . THR A 1 95 ? -6.946 4.656 4.653 1.00 73.62 95 THR A C 1
ATOM 711 O O . THR A 1 95 ? -8.044 4.125 4.799 1.00 73.62 95 THR A O 1
ATOM 714 N N . PHE A 1 96 ? -5.847 4.167 5.236 1.00 71.44 96 PHE A N 1
ATOM 715 C CA . PHE A 1 96 ? -5.834 2.935 6.039 1.00 71.44 96 PHE A CA 1
ATOM 716 C C . PHE A 1 96 ? -5.883 3.207 7.543 1.00 71.44 96 PHE A C 1
ATOM 718 O O . PHE A 1 96 ? -5.888 2.254 8.323 1.00 71.44 96 PHE A O 1
ATOM 725 N N . GLU A 1 97 ? -5.891 4.486 7.940 1.00 71.88 97 GLU A N 1
ATOM 726 C CA . GLU A 1 97 ? -5.831 4.934 9.339 1.00 71.88 97 GLU A CA 1
ATOM 727 C C . GLU A 1 97 ? -4.586 4.415 10.071 1.00 71.88 97 GLU A C 1
ATOM 729 O O . GLU A 1 97 ? -4.587 4.204 11.283 1.00 71.88 97 GLU A O 1
ATOM 734 N N . ALA A 1 98 ? -3.514 4.180 9.314 1.00 68.81 98 ALA A N 1
ATOM 735 C CA . ALA A 1 98 ? -2.242 3.734 9.848 1.00 68.81 98 ALA A CA 1
ATOM 736 C C . ALA A 1 98 ? -1.511 4.900 10.528 1.00 68.81 98 ALA A C 1
ATOM 738 O O . ALA A 1 98 ? -1.512 6.032 10.043 1.00 68.81 98 ALA A O 1
ATOM 739 N N . SER A 1 99 ? -0.820 4.618 11.629 1.00 77.38 99 SER A N 1
ATOM 740 C CA . SER A 1 99 ? 0.236 5.508 12.119 1.00 77.38 99 SER A CA 1
ATOM 741 C C . SER A 1 99 ? 1.415 5.532 11.140 1.00 77.38 99 SER A C 1
ATOM 743 O O . SER A 1 99 ? 1.579 4.619 10.332 1.00 77.38 99 SER A O 1
ATOM 745 N N . ALA A 1 100 ? 2.281 6.544 11.242 1.00 75.75 100 ALA A N 1
ATOM 746 C CA . ALA A 1 100 ? 3.494 6.621 10.424 1.00 75.75 100 ALA A CA 1
ATOM 747 C C . ALA A 1 100 ? 4.357 5.347 10.532 1.00 75.75 100 ALA A C 1
ATOM 749 O O . ALA A 1 100 ? 4.772 4.805 9.513 1.00 75.75 100 ALA A O 1
ATOM 750 N N . ALA A 1 101 ? 4.532 4.811 11.747 1.00 78.69 101 ALA A N 1
ATOM 751 C CA . ALA A 1 101 ? 5.280 3.573 11.969 1.00 78.69 101 ALA A CA 1
ATOM 752 C C . ALA A 1 101 ? 4.625 2.358 11.286 1.00 78.69 101 ALA A C 1
ATOM 754 O O . ALA A 1 101 ? 5.306 1.565 10.647 1.00 78.69 101 ALA A O 1
ATOM 755 N N . GLN A 1 102 ? 3.296 2.237 11.359 1.00 77.69 102 GLN A N 1
ATOM 756 C CA . GLN A 1 102 ? 2.570 1.161 10.674 1.00 77.69 102 GLN A CA 1
ATOM 757 C C . GLN A 1 102 ? 2.645 1.294 9.150 1.00 77.69 102 GLN A C 1
ATOM 759 O O . GLN A 1 102 ? 2.739 0.289 8.453 1.00 77.69 102 GLN A O 1
ATOM 764 N N . ALA A 1 103 ? 2.609 2.518 8.621 1.00 80.75 103 ALA A N 1
ATOM 765 C CA . ALA A 1 103 ? 2.780 2.754 7.193 1.00 80.75 103 ALA A CA 1
ATOM 766 C C . ALA A 1 103 ? 4.184 2.330 6.724 1.00 80.75 103 ALA A C 1
ATOM 768 O O . ALA A 1 103 ? 4.302 1.652 5.707 1.00 80.75 103 ALA A O 1
ATOM 769 N N . ASP A 1 104 ? 5.232 2.639 7.493 1.00 84.69 104 ASP A N 1
ATOM 770 C CA . ASP A 1 104 ? 6.599 2.190 7.200 1.00 84.69 104 ASP A CA 1
ATOM 771 C C . ASP A 1 104 ? 6.726 0.660 7.218 1.00 84.69 104 ASP A C 1
ATOM 773 O O . ASP A 1 104 ? 7.340 0.073 6.324 1.00 84.69 104 ASP A O 1
ATOM 777 N N . GLU A 1 105 ? 6.098 -0.003 8.190 1.00 84.75 105 GLU A N 1
ATOM 778 C CA . GLU A 1 105 ? 6.053 -1.466 8.264 1.00 84.75 105 GLU A CA 1
ATOM 779 C C . GLU A 1 105 ? 5.315 -2.083 7.066 1.00 84.75 105 GLU A C 1
ATOM 781 O O . GLU A 1 105 ? 5.811 -3.036 6.459 1.00 84.75 105 GLU A O 1
ATOM 786 N N . LEU A 1 106 ? 4.168 -1.519 6.675 1.00 85.38 106 LEU A N 1
ATOM 787 C CA . LEU A 1 106 ? 3.400 -1.957 5.506 1.00 85.38 106 LEU A CA 1
ATOM 788 C C . LEU A 1 106 ? 4.190 -1.783 4.205 1.00 85.38 106 LEU A C 1
ATOM 790 O O . LEU A 1 106 ? 4.166 -2.670 3.349 1.00 85.38 106 LEU A O 1
ATOM 794 N N . ILE A 1 107 ? 4.920 -0.674 4.060 1.00 88.25 107 ILE A N 1
ATOM 795 C CA . ILE A 1 107 ? 5.804 -0.441 2.915 1.00 88.25 107 ILE A CA 1
ATOM 796 C C . ILE A 1 107 ? 6.918 -1.488 2.896 1.00 88.25 107 ILE A C 1
ATOM 798 O O . ILE A 1 107 ? 7.113 -2.144 1.873 1.00 88.25 107 ILE A O 1
ATOM 802 N N . ALA A 1 108 ? 7.620 -1.696 4.013 1.00 87.69 108 ALA A N 1
ATOM 803 C CA . ALA A 1 108 ? 8.696 -2.682 4.102 1.00 87.69 108 ALA A CA 1
ATOM 804 C C . ALA A 1 108 ? 8.199 -4.103 3.786 1.00 87.69 108 ALA A C 1
ATOM 806 O O . ALA A 1 108 ? 8.854 -4.849 3.052 1.00 87.69 108 ALA A O 1
ATOM 807 N N . HIS A 1 109 ? 7.012 -4.465 4.277 1.00 84.12 109 HIS A N 1
ATOM 808 C CA . HIS A 1 109 ? 6.385 -5.746 3.969 1.00 84.12 109 HIS A CA 1
ATOM 809 C C . HIS A 1 109 ? 6.015 -5.857 2.484 1.00 84.12 109 HIS A C 1
ATOM 811 O O . HIS A 1 109 ? 6.352 -6.850 1.839 1.00 84.12 109 HIS A O 1
ATOM 817 N N . GLY A 1 110 ? 5.420 -4.814 1.899 1.00 88.19 110 GLY A N 1
ATOM 818 C CA . GLY A 1 110 ? 5.129 -4.753 0.467 1.00 88.19 110 GLY A CA 1
ATOM 819 C C . GLY A 1 110 ? 6.384 -4.894 -0.401 1.00 88.19 110 GLY A C 1
ATOM 820 O O . GLY A 1 110 ? 6.374 -5.624 -1.392 1.00 88.19 110 GLY A O 1
ATOM 821 N N . GLN A 1 111 ? 7.500 -4.274 -0.005 1.00 89.06 111 GLN A N 1
ATOM 822 C CA . GLN A 1 111 ? 8.794 -4.418 -0.686 1.00 89.06 111 GLN A CA 1
ATOM 823 C C . GLN A 1 111 ? 9.338 -5.850 -0.611 1.00 89.06 111 GLN A C 1
ATOM 825 O O . GLN A 1 111 ? 10.018 -6.310 -1.526 1.00 89.06 111 GLN A O 1
ATOM 830 N N . TRP A 1 112 ? 9.069 -6.563 0.481 1.00 86.38 112 TRP A N 1
ATOM 831 C CA . TRP A 1 112 ? 9.459 -7.961 0.621 1.00 86.38 112 TRP A CA 1
ATOM 832 C C . TRP A 1 112 ? 8.585 -8.888 -0.237 1.00 86.38 112 TRP A C 1
ATOM 834 O O . TRP A 1 112 ? 9.123 -9.714 -0.975 1.00 86.38 112 TRP A O 1
ATOM 844 N N . LEU A 1 113 ? 7.261 -8.698 -0.220 1.00 84.12 113 LEU A N 1
ATOM 845 C CA . LEU A 1 113 ? 6.312 -9.467 -1.036 1.00 84.12 113 LEU A CA 1
ATOM 846 C C . LEU A 1 113 ? 6.586 -9.304 -2.537 1.00 84.12 113 LEU A C 1
ATOM 848 O O . LEU A 1 113 ? 6.589 -10.281 -3.283 1.00 84.12 113 LEU A O 1
ATOM 852 N N . THR A 1 114 ? 6.875 -8.079 -2.975 1.00 86.00 114 THR A N 1
ATOM 853 C CA . THR A 1 114 ? 7.191 -7.770 -4.380 1.00 86.00 114 THR A CA 1
ATOM 854 C C . THR A 1 114 ? 8.500 -8.396 -4.848 1.00 86.00 114 THR A C 1
ATOM 856 O O . THR A 1 114 ? 8.555 -8.879 -5.973 1.00 86.00 114 THR A O 1
ATOM 859 N N . LYS A 1 115 ? 9.527 -8.485 -3.990 1.00 82.44 115 LYS A N 1
ATOM 860 C CA . LYS A 1 115 ? 10.774 -9.212 -4.301 1.00 82.44 115 LYS A CA 1
ATOM 861 C C . LYS A 1 115 ? 10.570 -10.720 -4.455 1.00 82.44 115 LYS A C 1
ATOM 863 O O . LYS A 1 115 ? 11.302 -11.354 -5.209 1.00 82.44 115 LYS A O 1
ATOM 868 N N . GLY A 1 116 ? 9.628 -11.295 -3.707 1.00 71.88 116 GLY A N 1
ATOM 869 C CA . GLY A 1 116 ? 9.276 -12.715 -3.798 1.00 71.88 116 GLY A CA 1
ATOM 870 C C . GLY A 1 116 ? 8.352 -13.047 -4.973 1.00 71.88 116 GLY A C 1
ATOM 871 O O . GLY A 1 116 ? 8.252 -14.209 -5.363 1.00 71.88 116 GLY A O 1
ATOM 872 N N . ALA A 1 117 ? 7.682 -12.047 -5.548 1.00 72.81 117 ALA A N 1
ATOM 873 C CA . ALA A 1 117 ? 6.813 -12.227 -6.698 1.00 72.81 117 ALA A CA 1
ATOM 874 C C . ALA A 1 117 ? 7.626 -12.278 -7.998 1.00 72.81 117 ALA A C 1
ATOM 876 O O . ALA A 1 117 ? 8.380 -11.362 -8.310 1.00 72.81 117 ALA A O 1
ATOM 877 N N . GLY A 1 118 ? 7.451 -13.345 -8.783 1.00 73.62 118 GLY A N 1
ATOM 878 C CA . GLY A 1 118 ? 8.144 -13.494 -10.067 1.00 73.62 118 GLY A CA 1
ATOM 879 C C . GLY A 1 118 ? 7.752 -12.432 -11.102 1.00 73.62 118 GLY A C 1
ATOM 880 O O . GLY A 1 118 ? 8.603 -11.967 -11.855 1.00 73.62 118 GLY A O 1
ATOM 881 N N . ASP A 1 119 ? 6.477 -12.026 -11.126 1.00 83.50 119 ASP A N 1
ATOM 882 C CA . ASP A 1 119 ? 5.966 -10.964 -11.993 1.00 83.50 119 ASP A CA 1
ATOM 883 C C . ASP A 1 119 ? 4.858 -10.140 -11.315 1.00 83.50 119 ASP A C 1
ATOM 885 O O . ASP A 1 119 ? 4.096 -10.641 -10.480 1.00 83.50 119 ASP A O 1
ATOM 889 N N . ILE A 1 120 ? 4.747 -8.867 -11.716 1.00 86.38 120 ILE A N 1
ATOM 890 C CA . ILE A 1 120 ? 3.751 -7.922 -11.189 1.00 86.38 120 ILE A CA 1
ATOM 891 C C . ILE A 1 120 ? 2.311 -8.394 -11.439 1.00 86.38 120 ILE A C 1
ATOM 893 O O .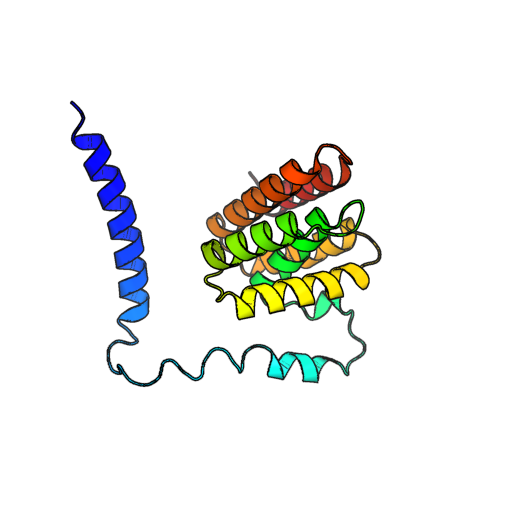 ILE A 1 120 ? 1.458 -8.239 -10.569 1.00 86.38 120 ILE A O 1
ATOM 897 N N . GLY A 1 121 ? 2.034 -9.042 -12.573 1.00 87.12 121 GLY A N 1
ATOM 898 C CA . GLY A 1 121 ? 0.700 -9.540 -12.901 1.00 87.12 121 GLY A CA 1
ATOM 899 C C . GLY A 1 121 ? 0.245 -10.677 -11.982 1.00 87.12 121 GLY A C 1
ATOM 900 O O . GLY A 1 121 ? -0.921 -10.723 -11.589 1.00 87.12 121 GLY A O 1
ATOM 901 N N . SER A 1 122 ? 1.139 -11.599 -11.615 1.00 86.38 122 SER A N 1
ATOM 902 C CA . SER A 1 122 ? 0.858 -12.671 -10.650 1.00 86.38 122 SER A CA 1
ATOM 903 C C . SER A 1 122 ? 0.555 -12.115 -9.262 1.00 86.38 122 SER A C 1
ATOM 905 O O . SER A 1 122 ? -0.469 -12.472 -8.670 1.00 86.38 122 SER A O 1
ATOM 907 N N . LEU A 1 123 ? 1.370 -11.160 -8.799 1.00 89.19 123 LEU A N 1
ATOM 908 C CA . LEU A 1 123 ? 1.131 -10.447 -7.546 1.00 89.19 123 LEU A CA 1
ATOM 909 C C . LEU A 1 123 ? -0.246 -9.765 -7.554 1.00 89.19 123 LEU A C 1
ATOM 911 O O . LEU A 1 123 ? -1.040 -9.971 -6.636 1.00 89.19 123 LEU A O 1
ATOM 915 N N . PHE A 1 124 ? -0.580 -9.048 -8.632 1.00 91.44 124 PHE A N 1
ATOM 916 C CA . PHE A 1 124 ? -1.884 -8.404 -8.796 1.00 91.44 124 PHE A CA 1
ATOM 917 C C . PHE A 1 124 ? -3.042 -9.400 -8.748 1.00 91.44 124 PHE A C 1
ATOM 919 O O . PHE A 1 124 ? -4.008 -9.188 -8.016 1.00 91.44 124 PHE A O 1
ATOM 926 N N . ARG A 1 125 ? -2.961 -10.508 -9.492 1.00 89.06 125 ARG A N 1
ATOM 927 C CA . ARG A 1 125 ? -4.051 -11.494 -9.571 1.00 89.06 125 ARG A CA 1
ATOM 928 C C . ARG A 1 125 ? -4.401 -12.105 -8.222 1.00 89.06 125 ARG A C 1
ATOM 930 O O . ARG A 1 125 ? -5.583 -12.328 -7.957 1.00 89.06 125 ARG A O 1
ATOM 937 N N . MET A 1 126 ? -3.415 -12.414 -7.396 1.00 85.75 126 MET A N 1
ATOM 938 C CA . MET A 1 126 ? -3.684 -13.116 -6.146 1.00 85.75 126 MET A CA 1
ATOM 939 C C . MET A 1 126 ? -3.984 -12.145 -5.000 1.00 85.75 126 MET A C 1
ATOM 941 O O . MET A 1 126 ? -4.957 -12.381 -4.285 1.00 85.75 126 MET A O 1
ATOM 945 N N . LEU A 1 127 ? -3.325 -10.983 -4.919 1.00 88.12 127 LEU A N 1
ATOM 946 C CA . LEU A 1 127 ? -3.731 -9.940 -3.966 1.00 88.12 127 LEU A CA 1
ATOM 947 C C . LEU A 1 127 ? -5.130 -9.386 -4.271 1.00 88.12 127 LEU A C 1
ATOM 949 O O . LEU A 1 127 ? -5.886 -9.087 -3.347 1.00 88.12 127 LEU A O 1
ATOM 953 N N . ALA A 1 128 ? -5.545 -9.354 -5.543 1.00 89.62 128 ALA A N 1
ATOM 954 C CA . ALA A 1 128 ? -6.922 -9.026 -5.911 1.00 89.62 128 ALA A CA 1
ATOM 955 C C . ALA A 1 128 ? -7.949 -9.934 -5.221 1.00 89.62 128 ALA A C 1
ATOM 957 O O . ALA A 1 128 ? -9.015 -9.455 -4.856 1.00 89.62 128 ALA A O 1
ATOM 958 N N . SER A 1 129 ? -7.639 -11.218 -4.993 1.00 85.56 129 SER A N 1
ATOM 959 C CA . SER A 1 129 ? -8.548 -12.135 -4.289 1.00 85.56 129 SER A CA 1
ATOM 960 C C . SER A 1 129 ? -8.744 -11.761 -2.816 1.00 85.56 129 SER A C 1
ATOM 962 O O . SER A 1 129 ? -9.819 -11.989 -2.256 1.00 85.56 129 SER A O 1
ATOM 964 N N . VAL A 1 130 ? -7.723 -11.184 -2.178 1.00 82.81 130 VAL A N 1
ATOM 965 C CA . VAL A 1 130 ? -7.810 -10.683 -0.799 1.00 82.81 130 VAL A CA 1
ATOM 966 C C . VAL A 1 130 ? -8.694 -9.439 -0.763 1.00 82.81 130 VAL A C 1
ATOM 968 O O . VAL A 1 130 ? -9.644 -9.377 0.014 1.00 82.81 130 VAL A O 1
ATOM 971 N N . ILE A 1 131 ? -8.458 -8.484 -1.663 1.00 86.31 131 ILE A N 1
ATOM 972 C CA . ILE A 1 131 ? -9.263 -7.257 -1.752 1.00 86.31 131 ILE A CA 1
ATOM 973 C C . ILE A 1 131 ? -10.722 -7.571 -2.107 1.00 86.31 131 ILE A C 1
ATOM 975 O O . ILE A 1 131 ? -11.654 -6.994 -1.551 1.00 86.31 131 ILE A O 1
ATOM 979 N N . GLU A 1 132 ? -10.945 -8.515 -3.019 1.00 86.75 132 GLU A N 1
ATOM 980 C CA . GLU A 1 132 ? -12.274 -8.895 -3.487 1.00 86.75 132 GLU A CA 1
ATOM 981 C C . GLU A 1 132 ? -13.162 -9.425 -2.356 1.00 86.75 132 GLU A C 1
ATOM 983 O O . GLU A 1 132 ? -14.326 -9.022 -2.280 1.00 86.75 132 GLU A O 1
ATOM 988 N N . ARG A 1 133 ? -12.599 -10.268 -1.474 1.00 82.31 133 ARG A N 1
ATOM 989 C CA . ARG A 1 133 ? -13.329 -10.916 -0.372 1.00 82.31 133 ARG A CA 1
ATOM 990 C C . ARG A 1 133 ? -13.501 -10.040 0.871 1.00 82.31 133 ARG A C 1
ATOM 992 O O . ARG A 1 133 ? -14.407 -10.304 1.652 1.00 82.31 133 ARG A O 1
ATOM 999 N N . THR A 1 134 ? -12.602 -9.078 1.098 1.00 78.06 134 THR A N 1
ATOM 1000 C CA . THR A 1 134 ? -12.532 -8.327 2.369 1.00 78.06 134 THR A CA 1
ATOM 1001 C C . THR A 1 134 ? -13.000 -6.879 2.255 1.00 78.06 134 THR A C 1
ATOM 1003 O O . THR A 1 134 ? -13.506 -6.340 3.236 1.00 78.06 134 THR A O 1
ATOM 1006 N N . CYS A 1 135 ? -12.862 -6.243 1.087 1.00 80.12 135 CYS A N 1
ATOM 1007 C CA . CYS A 1 135 ? -13.198 -4.831 0.909 1.00 80.12 135 CYS A CA 1
ATOM 1008 C C . CYS A 1 135 ? -14.608 -4.615 0.342 1.00 80.12 135 CYS A C 1
ATOM 1010 O O . CYS A 1 135 ? -15.088 -5.363 -0.516 1.00 80.12 135 CYS A O 1
ATOM 1012 N N . ASP A 1 136 ? -15.240 -3.517 0.755 1.00 85.00 136 ASP A N 1
ATOM 1013 C CA . ASP A 1 136 ? -16.469 -3.012 0.146 1.00 85.00 136 ASP A CA 1
ATOM 1014 C C . ASP A 1 136 ? -16.202 -2.276 -1.189 1.00 85.00 136 ASP A C 1
ATOM 1016 O O . ASP A 1 136 ? -15.062 -2.026 -1.591 1.00 85.00 136 ASP A O 1
ATOM 1020 N N . MET A 1 137 ? -17.268 -1.918 -1.912 1.00 84.88 137 MET A N 1
ATOM 1021 C CA . MET A 1 137 ? -17.156 -1.241 -3.214 1.00 84.88 137 MET A CA 1
ATOM 1022 C C . MET A 1 137 ? -16.523 0.155 -3.151 1.00 84.88 137 MET A C 1
ATOM 1024 O O . MET A 1 137 ? -15.929 0.602 -4.136 1.00 84.88 137 MET A O 1
ATOM 1028 N N . ARG A 1 138 ? -16.655 0.864 -2.026 1.00 85.25 138 ARG A N 1
ATOM 1029 C CA . ARG A 1 138 ? -16.047 2.185 -1.841 1.00 85.25 138 ARG A CA 1
ATOM 1030 C C . ARG A 1 138 ? -14.542 2.030 -1.645 1.00 85.25 138 ARG A C 1
ATOM 1032 O O . ARG A 1 138 ? -13.782 2.675 -2.357 1.00 85.25 138 ARG A O 1
ATOM 1039 N N . GLN A 1 139 ? -14.129 1.116 -0.773 1.00 83.12 139 GLN A N 1
ATOM 1040 C CA . GLN A 1 139 ? -12.728 0.793 -0.501 1.00 83.12 139 GLN A CA 1
ATOM 1041 C C . GLN A 1 139 ? -12.006 0.287 -1.755 1.00 83.12 139 GLN A C 1
ATOM 1043 O O . GLN A 1 139 ? -10.894 0.719 -2.048 1.00 83.12 139 GLN A O 1
ATOM 1048 N N . LYS A 1 140 ? -12.658 -0.572 -2.552 1.00 86.94 140 LYS A N 1
ATOM 1049 C CA . LYS A 1 140 ? -12.127 -1.022 -3.851 1.00 86.94 140 LYS A CA 1
ATOM 1050 C C . LYS A 1 140 ? -11.849 0.157 -4.785 1.00 86.94 140 LYS A C 1
ATOM 1052 O O . LYS A 1 140 ? -10.810 0.198 -5.434 1.00 86.94 140 LYS A O 1
ATOM 1057 N N . ARG A 1 141 ? -12.757 1.134 -4.837 1.00 87.81 141 ARG A N 1
ATOM 1058 C CA . ARG A 1 141 ? -12.614 2.329 -5.681 1.00 87.81 141 ARG A CA 1
ATOM 1059 C C . ARG A 1 141 ? -11.518 3.266 -5.190 1.00 87.81 141 ARG A C 1
ATOM 1061 O O . ARG A 1 141 ? -10.741 3.754 -6.002 1.00 87.81 141 ARG A O 1
ATOM 1068 N N . GLU A 1 142 ? -11.444 3.478 -3.880 1.00 85.69 142 GLU A N 1
ATOM 1069 C CA . GLU A 1 142 ? -10.374 4.249 -3.243 1.00 85.69 142 GLU A CA 1
ATOM 1070 C C . GLU A 1 142 ? -9.004 3.629 -3.559 1.00 85.69 142 GLU A C 1
ATOM 1072 O O . GLU A 1 142 ? -8.113 4.337 -4.020 1.00 85.69 142 GLU A O 1
ATOM 1077 N N . LEU A 1 143 ? -8.861 2.302 -3.453 1.00 86.94 143 LEU A N 1
ATOM 1078 C CA . LEU A 1 143 ? -7.626 1.603 -3.820 1.00 86.94 143 LEU A CA 1
ATOM 1079 C C . LEU A 1 143 ? -7.237 1.809 -5.291 1.00 86.94 143 LEU A C 1
ATOM 1081 O O . LEU A 1 143 ? -6.082 2.117 -5.578 1.00 86.94 143 LEU A O 1
ATOM 1085 N N . ILE A 1 144 ? -8.180 1.653 -6.226 1.00 89.62 144 ILE A N 1
ATOM 1086 C CA . ILE A 1 144 ? -7.905 1.870 -7.656 1.00 89.62 144 ILE A CA 1
ATOM 1087 C C . ILE A 1 144 ? -7.450 3.310 -7.917 1.00 89.62 144 ILE A C 1
ATOM 1089 O O . ILE A 1 144 ? -6.499 3.514 -8.671 1.00 89.62 144 ILE A O 1
ATOM 1093 N N . ASN A 1 145 ? -8.079 4.300 -7.278 1.00 87.31 145 ASN A N 1
ATOM 1094 C CA . ASN A 1 145 ? -7.676 5.699 -7.412 1.00 87.31 145 ASN A CA 1
ATOM 1095 C C . ASN A 1 145 ? -6.242 5.915 -6.923 1.00 87.31 145 ASN A C 1
ATOM 1097 O O . ASN A 1 145 ? -5.439 6.479 -7.661 1.00 87.31 145 ASN A O 1
ATOM 1101 N N . MET A 1 146 ? -5.890 5.383 -5.748 1.00 84.00 146 MET A N 1
ATOM 1102 C CA . MET A 1 146 ? -4.522 5.485 -5.236 1.00 84.00 146 MET A CA 1
ATOM 1103 C C . MET A 1 146 ? -3.508 4.823 -6.174 1.00 84.00 146 MET A C 1
ATOM 1105 O O . MET A 1 146 ? -2.462 5.400 -6.446 1.00 84.00 146 MET A O 1
ATOM 1109 N N . LEU A 1 147 ? -3.816 3.640 -6.718 1.00 86.75 147 LEU A N 1
ATOM 1110 C CA . LEU A 1 147 ? -2.926 2.961 -7.664 1.00 86.75 147 LEU A CA 1
ATOM 1111 C C . LEU A 1 147 ? -2.712 3.787 -8.939 1.00 86.75 147 LEU A C 1
ATOM 1113 O O . LEU A 1 147 ? -1.588 3.869 -9.434 1.00 86.75 147 LEU A O 1
ATOM 1117 N N . ARG A 1 148 ? -3.769 4.424 -9.460 1.00 86.94 148 ARG A N 1
ATOM 1118 C CA . ARG A 1 148 ? -3.679 5.330 -10.616 1.00 86.94 148 ARG A CA 1
ATOM 1119 C C . ARG A 1 148 ? -2.836 6.560 -10.292 1.00 86.94 148 ARG A C 1
ATOM 1121 O O . ARG A 1 148 ? -1.978 6.917 -11.090 1.00 86.94 148 ARG A O 1
ATOM 1128 N N . GLU A 1 149 ? -3.044 7.176 -9.132 1.00 83.06 149 GLU A N 1
ATOM 1129 C CA . GLU A 1 149 ? -2.241 8.312 -8.671 1.00 83.06 149 GLU A CA 1
ATOM 1130 C C . GLU A 1 149 ? -0.762 7.933 -8.553 1.00 83.06 149 GLU A C 1
ATOM 1132 O O . GLU A 1 149 ? 0.090 8.636 -9.093 1.00 83.06 149 GLU A O 1
ATOM 1137 N N . THR A 1 150 ? -0.439 6.791 -7.940 1.00 82.44 150 THR A N 1
ATOM 1138 C CA . THR A 1 150 ? 0.942 6.292 -7.857 1.00 82.44 150 THR A CA 1
ATOM 1139 C C . THR A 1 150 ? 1.532 6.015 -9.244 1.00 82.44 150 THR A C 1
ATOM 1141 O O . THR A 1 150 ? 2.674 6.384 -9.506 1.0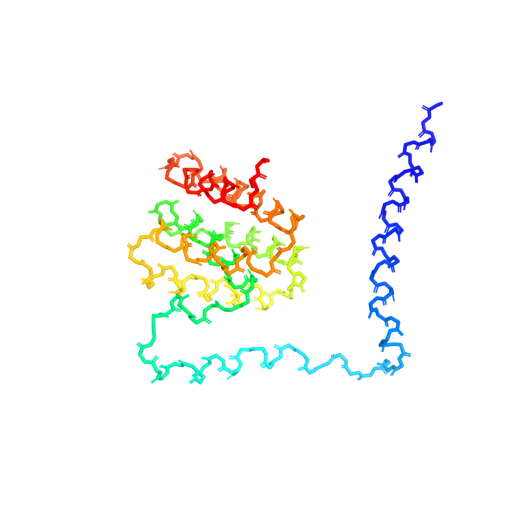0 82.44 150 THR A O 1
ATOM 1144 N N . ALA A 1 151 ? 0.762 5.437 -10.171 1.00 81.56 151 ALA A N 1
ATOM 1145 C CA . ALA A 1 151 ? 1.225 5.179 -11.535 1.00 81.56 151 ALA A CA 1
ATOM 1146 C C . ALA A 1 151 ? 1.472 6.467 -12.342 1.00 81.56 151 ALA A C 1
ATOM 1148 O O . ALA A 1 151 ? 2.428 6.525 -13.114 1.00 81.56 151 ALA A O 1
ATOM 1149 N N . LEU A 1 152 ? 0.660 7.515 -12.151 1.00 76.00 152 LEU A N 1
ATOM 1150 C CA . LEU A 1 152 ? 0.835 8.808 -12.828 1.00 76.00 152 LEU A CA 1
ATOM 1151 C C . LEU A 1 152 ? 2.181 9.456 -12.497 1.00 76.00 152 LEU A C 1
ATOM 1153 O O . LEU A 1 152 ? 2.822 10.007 -13.391 1.00 76.00 152 LEU A O 1
ATOM 1157 N N . HIS A 1 153 ? 2.650 9.326 -11.253 1.00 68.81 153 HIS A N 1
ATOM 1158 C CA . HIS A 1 153 ? 3.976 9.810 -10.855 1.00 68.81 153 HIS A CA 1
ATOM 1159 C C . HIS A 1 153 ? 5.107 9.120 -11.643 1.00 68.81 153 HIS A C 1
ATOM 1161 O O . HIS A 1 153 ? 6.164 9.711 -11.855 1.00 68.81 153 HIS A O 1
ATOM 1167 N N . ARG A 1 154 ? 4.861 7.904 -12.150 1.00 65.81 154 ARG A N 1
ATOM 1168 C CA . ARG A 1 154 ? 5.828 7.069 -12.874 1.00 65.81 154 ARG A CA 1
ATOM 1169 C C . ARG A 1 154 ? 5.651 7.052 -14.398 1.00 65.81 154 ARG A C 1
ATOM 1171 O O . ARG A 1 154 ? 6.514 6.527 -15.111 1.00 65.81 154 ARG A O 1
ATOM 1178 N N . ALA A 1 155 ? 4.560 7.631 -14.906 1.00 58.69 155 ALA A N 1
ATOM 1179 C CA . ALA A 1 155 ? 4.069 7.502 -16.285 1.00 58.69 155 ALA A CA 1
ATOM 1180 C C . ALA A 1 155 ? 5.038 7.979 -17.387 1.00 58.69 155 ALA A C 1
ATOM 1182 O O . ALA A 1 155 ? 4.773 7.792 -18.568 1.00 58.69 155 ALA A O 1
ATOM 1183 N N . GLN A 1 156 ? 6.193 8.538 -17.029 1.00 58.22 156 GLN A N 1
ATOM 1184 C CA . GLN A 1 156 ? 7.258 8.863 -17.976 1.00 58.22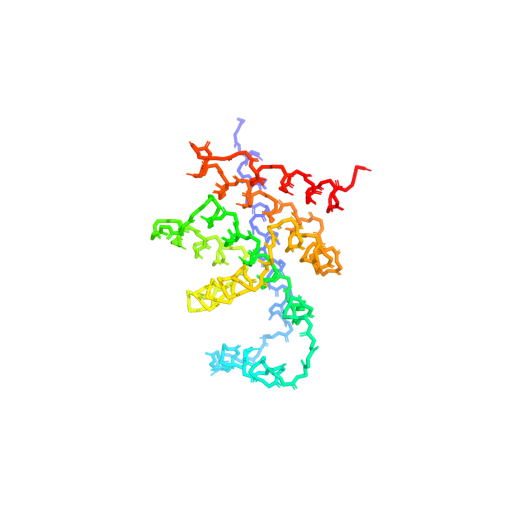 156 GLN A CA 1
ATOM 1185 C C . GLN A 1 156 ? 8.087 7.635 -18.410 1.00 58.22 156 GLN A C 1
ATOM 1187 O O . GLN A 1 156 ? 8.919 7.767 -19.303 1.00 58.22 156 GLN A O 1
ATOM 1192 N N . SER A 1 157 ? 7.893 6.453 -17.796 1.00 55.78 157 SER A N 1
ATOM 1193 C CA . SER A 1 157 ? 8.823 5.316 -17.946 1.00 55.78 157 SER A CA 1
ATOM 1194 C C . SER A 1 157 ? 8.229 3.948 -18.330 1.00 55.78 157 SER A C 1
ATOM 1196 O O . SER A 1 157 ? 9.007 3.081 -18.727 1.00 55.78 157 SER A O 1
ATOM 1198 N N . SER A 1 158 ? 6.909 3.707 -18.230 1.00 61.53 158 SER A N 1
ATOM 1199 C CA . SER A 1 158 ? 6.284 2.421 -18.622 1.00 61.53 158 SER A CA 1
ATOM 1200 C C . SER A 1 158 ? 4.743 2.423 -18.603 1.00 61.53 158 SER A C 1
ATOM 1202 O O . SER A 1 158 ? 4.142 2.978 -17.685 1.00 61.53 158 SER A O 1
ATOM 1204 N N . ASP A 1 159 ? 4.120 1.679 -19.531 1.00 73.69 159 ASP A N 1
ATOM 1205 C CA . ASP A 1 159 ? 2.665 1.425 -19.595 1.00 73.69 159 ASP A CA 1
ATOM 1206 C C . ASP A 1 159 ? 2.195 0.182 -18.809 1.00 73.69 159 ASP A C 1
ATOM 1208 O O . ASP A 1 159 ? 0.994 -0.015 -18.598 1.00 73.69 159 ASP A O 1
ATOM 1212 N N . VAL A 1 160 ? 3.119 -0.676 -18.359 1.00 74.69 160 VAL A N 1
ATOM 1213 C CA . VAL A 1 160 ? 2.794 -1.940 -17.661 1.00 74.69 160 VAL A CA 1
ATOM 1214 C C . VAL A 1 160 ? 1.959 -1.723 -16.385 1.00 74.69 160 VAL A C 1
ATOM 1216 O O . VAL A 1 160 ? 0.957 -2.426 -16.224 1.00 74.69 160 VAL A O 1
ATOM 1219 N N . PRO A 1 161 ? 2.273 -0.740 -15.515 1.00 78.44 161 PRO A N 1
ATOM 1220 C CA . PRO A 1 161 ? 1.452 -0.420 -14.345 1.00 78.44 161 PRO A CA 1
ATOM 1221 C C . PRO A 1 161 ? -0.016 -0.131 -14.686 1.00 78.44 161 PRO A C 1
ATOM 1223 O O . PRO A 1 161 ? -0.928 -0.654 -14.047 1.00 78.44 161 PRO A O 1
ATOM 1226 N N . SER A 1 162 ? -0.258 0.653 -15.739 1.00 83.69 162 SER A N 1
ATOM 1227 C CA . SER A 1 162 ? -1.603 1.057 -16.165 1.00 83.69 162 SER A CA 1
ATOM 1228 C C . SER A 1 162 ? -2.441 -0.130 -16.639 1.00 83.69 162 SER A C 1
ATOM 1230 O O . SER A 1 162 ? -3.636 -0.208 -16.343 1.00 83.69 162 SER A O 1
ATOM 1232 N N . HIS A 1 163 ? -1.823 -1.079 -17.348 1.00 88.19 163 HIS A N 1
ATOM 1233 C CA . HIS A 1 163 ? -2.499 -2.294 -17.804 1.00 88.19 163 HIS A CA 1
ATOM 1234 C C . HIS A 1 163 ? -2.960 -3.173 -16.636 1.00 88.19 163 HIS A C 1
ATOM 1236 O O . HIS A 1 163 ? -4.111 -3.614 -16.615 1.00 88.19 163 HIS A O 1
ATOM 1242 N N . GLU A 1 164 ? -2.106 -3.386 -15.630 1.00 89.81 164 GLU A N 1
ATOM 1243 C CA . GLU A 1 164 ? -2.478 -4.189 -14.458 1.00 89.81 164 GLU A CA 1
ATOM 1244 C C . GLU A 1 164 ? -3.553 -3.519 -13.601 1.00 89.81 164 GLU A C 1
ATOM 1246 O O . GLU A 1 164 ? -4.474 -4.194 -13.137 1.00 89.81 164 GLU A O 1
ATOM 1251 N N . ILE A 1 165 ? -3.504 -2.192 -13.453 1.00 89.56 165 ILE A N 1
ATOM 1252 C CA . ILE A 1 165 ? -4.545 -1.433 -12.750 1.00 89.56 165 ILE A CA 1
ATOM 1253 C C . ILE A 1 165 ? -5.895 -1.573 -13.459 1.00 89.56 165 ILE A C 1
ATOM 1255 O O . ILE A 1 165 ? -6.903 -1.825 -12.803 1.00 89.56 165 ILE A O 1
ATOM 1259 N N . ASN A 1 166 ? -5.930 -1.473 -14.791 1.00 91.56 166 ASN A N 1
ATOM 1260 C CA . ASN A 1 166 ? -7.169 -1.643 -15.553 1.00 91.56 166 ASN A CA 1
ATOM 1261 C C . ASN A 1 166 ? -7.742 -3.062 -15.404 1.00 91.56 166 ASN A C 1
ATOM 1263 O O . ASN A 1 166 ? -8.954 -3.222 -15.249 1.00 91.56 166 ASN A O 1
ATOM 1267 N N . ARG A 1 167 ? -6.888 -4.096 -15.411 1.00 91.06 167 ARG A N 1
ATOM 1268 C CA . ARG A 1 167 ? -7.319 -5.480 -15.149 1.00 91.06 167 ARG A CA 1
ATOM 1269 C C . ARG A 1 167 ? -7.869 -5.649 -13.736 1.00 91.06 167 ARG A C 1
ATOM 1271 O O . ARG A 1 167 ? -8.896 -6.304 -13.555 1.00 91.06 167 ARG A O 1
ATOM 1278 N N . LEU A 1 168 ? -7.206 -5.053 -12.746 1.00 91.38 168 LEU A N 1
ATOM 1279 C CA . LEU A 1 168 ? -7.658 -5.074 -11.359 1.00 91.38 168 LEU A CA 1
ATOM 1280 C C . LEU A 1 168 ? -9.011 -4.372 -11.205 1.00 91.38 168 LEU A C 1
ATOM 1282 O O . LEU A 1 168 ? -9.906 -4.914 -10.564 1.00 91.38 168 LEU A O 1
ATOM 1286 N N . GLU A 1 169 ? -9.192 -3.210 -11.832 1.00 92.31 169 GLU A N 1
ATOM 1287 C CA . GLU A 1 169 ? -10.451 -2.465 -11.803 1.00 92.31 169 GLU A CA 1
ATOM 1288 C C . GLU A 1 169 ? -11.602 -3.269 -12.410 1.00 92.31 169 GLU A C 1
ATOM 1290 O O . GLU A 1 169 ? -12.642 -3.408 -11.772 1.00 92.31 169 GLU A O 1
ATOM 1295 N N . GLN A 1 170 ? -11.407 -3.855 -13.595 1.00 92.50 170 GLN A N 1
ATOM 1296 C CA . GLN A 1 170 ? -12.425 -4.687 -14.249 1.00 92.50 170 GLN A CA 1
ATOM 1297 C C . GLN A 1 170 ? -12.863 -5.866 -13.376 1.00 92.50 170 GLN A C 1
ATOM 1299 O O . GLN A 1 170 ? -14.028 -6.257 -13.405 1.00 92.50 170 GLN A O 1
ATOM 1304 N N . ARG A 1 171 ? -11.935 -6.421 -12.591 1.00 92.06 171 ARG A N 1
ATOM 1305 C CA . ARG A 1 171 ? -12.226 -7.506 -11.657 1.00 92.06 171 ARG A CA 1
ATOM 1306 C C . ARG A 1 171 ? -12.948 -7.023 -10.400 1.00 92.06 171 ARG A C 1
ATOM 1308 O O . ARG A 1 171 ? -13.877 -7.679 -9.947 1.00 92.06 171 ARG A O 1
ATOM 1315 N N . LEU A 1 172 ? -12.497 -5.922 -9.801 1.00 88.69 172 LEU A N 1
ATOM 1316 C CA . LEU A 1 172 ? -13.012 -5.454 -8.512 1.00 88.69 172 LEU A CA 1
ATOM 1317 C C . LEU A 1 172 ? -14.326 -4.677 -8.634 1.00 88.69 172 LEU A C 1
ATOM 1319 O O . LEU A 1 172 ? -15.116 -4.683 -7.691 1.00 88.69 172 LEU A O 1
ATOM 1323 N N . LEU A 1 173 ? -14.547 -4.011 -9.767 1.00 89.38 173 LEU A N 1
ATOM 1324 C CA . LEU A 1 173 ? -15.693 -3.147 -10.037 1.00 89.38 173 LEU A CA 1
ATOM 1325 C C . LEU A 1 173 ? -16.432 -3.605 -11.314 1.00 89.38 173 LEU A C 1
ATOM 1327 O O . LEU A 1 173 ? -16.478 -2.853 -12.294 1.00 89.38 173 LEU A O 1
ATOM 1331 N N . PRO A 1 174 ? -17.006 -4.826 -11.337 1.00 77.00 174 PRO A N 1
ATOM 1332 C CA . PRO A 1 174 ? -17.821 -5.266 -12.464 1.00 77.00 174 PRO A CA 1
ATOM 1333 C C . PRO A 1 174 ? -19.049 -4.352 -12.612 1.00 77.00 174 PRO A C 1
ATOM 1335 O O . PRO A 1 174 ? -19.626 -3.910 -11.616 1.00 77.00 174 PRO A O 1
ATOM 1338 N N . ARG A 1 175 ? -19.387 -4.029 -13.865 1.00 65.25 175 ARG A N 1
ATOM 1339 C CA . ARG A 1 175 ? -20.504 -3.145 -14.231 1.00 65.25 175 ARG A CA 1
ATOM 1340 C C . ARG A 1 175 ? -21.863 -3.771 -13.958 1.00 65.25 175 ARG A C 1
ATOM 1342 O O . ARG A 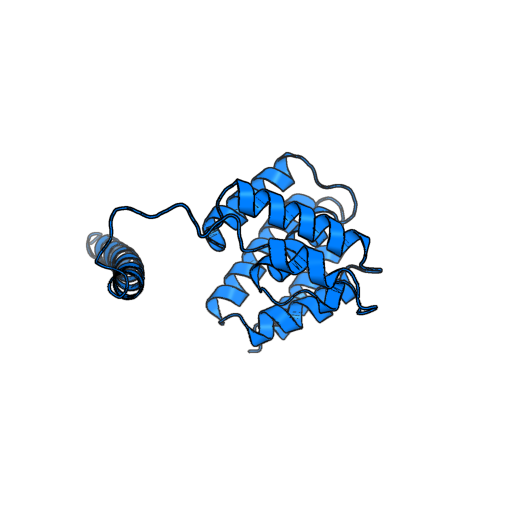1 175 ? -21.994 -4.990 -14.197 1.00 65.25 175 ARG A O 1
#

Solvent-accessible surface area (backbone atoms only — not comparable to full-atom values): 10392 Å² total; per-residue (Å²): 144,68,67,73,67,57,52,56,54,50,50,53,55,50,51,53,51,51,56,51,48,65,65,44,60,86,64,73,83,68,96,83,72,96,78,64,81,81,80,57,76,60,68,62,57,71,67,61,76,76,60,100,62,62,81,77,74,72,59,75,53,50,68,52,36,52,31,24,53,46,42,47,40,47,35,52,95,43,84,65,50,69,70,57,50,53,50,51,37,52,50,34,34,75,72,69,71,34,52,73,68,54,26,53,51,36,48,54,49,10,53,50,55,48,70,72,38,93,44,72,66,60,48,49,61,56,38,47,55,36,40,59,77,70,48,54,77,65,56,52,49,53,51,52,51,52,45,51,55,51,34,60,80,44,56,90,76,58,67,66,56,60,56,52,50,51,56,49,44,57,68,70,58,68,132

Foldseek 3Di:
DCVVVVVVVVVVVVVVVVVVVVVCVVVPDDPDDPDPDPPPPCPVVVVVVPDPDQPLVSDQDLLLLLLLLLLLLCQVPHDHDPVLLVLQLVLCCVQVVDDSVRSVVSNVSSVVNNVSDPDSLVSLVSSLVNCQVPDDLVSLVSSLVSLVVSNVVVVVPDCVSVVSSVVSCCSNPPD

Nearest PDB structures (foldseek):
  1g73-assembly2_B  TM=2.099E-01  e=6.259E-01  Homo sapiens
  4tx5-assembly1_A  TM=1.919E-01  e=1.932E+00  Homo sapiens
  6jx6-assembly1_D  TM=2.263E-01  e=4.232E+00  Homo sapiens

Secondary structure (DSSP, 8-state):
--HHHHHHHHHHHHHHHHHHHHHHGGG-S-TT-TTSSSSSTTTTGGGGGGS---GGGG---HHHHHHHHHHHHHTSSSPPPHHHHHHHHHHHHHHH---HHHHHHHHHHHHHHHHH-S-HHHHHHHHHHHHHHH--HHHHHHHHHHHHHHHHHHTTS-SHHHHHHHHHHHHHS--

Sequence (175 aa):
MHILLGLLSAAAIILVIVRRLKQATDVARGAGEIARDAHGFFRGLAWKRQAGQNILDTVEDPREAAAALLVAIAQYPGAMTEAETDTIRSNMMATFEASAAQADELIAHGQWLTKGAGDIGSLFRMLASVIERTCDMRQKRELINMLRETALHRAQSSDVPSHEINRLEQRLLPR

pLDDT: mean 71.08, std 17.92, range [34.03, 92.5]